Protein AF-A0A2I1HMK5-F1 (afdb_monomer_lite)

Radius of gyration: 25.75 Å; chains: 1; bounding box: 63×18×66 Å

Organism: NCBI:txid588596

Sequence (101 aa):
MIQIPDENTNMFIDIRTSLFAMYLFLTGDSSALSNWSYTNNPSIAILIVLFSLLIVVYLMNLLIGLLNIAIEEDNNRVSYLIQKAEILAEIELFYLLPHQR

pLDDT: mean 84.91, std 10.72, range [37.53, 96.19]

Structure (mmCIF, N/CA/C/O backbone):
data_AF-A0A2I1HMK5-F1
#
_entry.id   AF-A0A2I1HMK5-F1
#
loop_
_atom_site.group_PDB
_atom_site.id
_atom_site.type_symbol
_atom_site.label_atom_id
_atom_site.label_alt_id
_atom_site.label_comp_id
_atom_site.label_asym_id
_atom_site.label_entity_id
_atom_site.label_seq_id
_atom_site.pdbx_PDB_ins_code
_atom_site.Cartn_x
_atom_site.Cartn_y
_atom_site.Cartn_z
_atom_site.occupancy
_atom_site.B_iso_or_equiv
_atom_site.auth_seq_id
_atom_site.auth_comp_id
_atom_site.auth_asym_id
_atom_site.auth_atom_id
_atom_site.pdbx_PDB_model_num
ATOM 1 N N . MET A 1 1 ? 11.839 -8.326 -36.435 1.00 37.53 1 MET A N 1
ATOM 2 C CA . MET A 1 1 ? 10.939 -7.160 -36.543 1.00 37.53 1 MET A CA 1
ATOM 3 C C . MET A 1 1 ? 10.842 -6.565 -35.149 1.00 37.53 1 MET A C 1
ATOM 5 O O . MET A 1 1 ? 10.465 -7.296 -34.246 1.00 37.53 1 MET A O 1
ATOM 9 N N . ILE A 1 2 ? 11.308 -5.331 -34.937 1.00 50.31 2 ILE A N 1
ATOM 10 C CA . ILE A 1 2 ? 11.180 -4.659 -33.634 1.00 50.31 2 ILE A CA 1
ATOM 11 C C . ILE A 1 2 ? 9.720 -4.228 -33.532 1.00 50.31 2 ILE A C 1
ATOM 13 O O . ILE A 1 2 ? 9.265 -3.413 -34.331 1.00 50.31 2 ILE A O 1
ATOM 17 N N . GLN A 1 3 ? 8.972 -4.853 -32.630 1.00 54.34 3 GLN A N 1
ATOM 18 C CA . GLN A 1 3 ? 7.583 -4.496 -32.386 1.00 54.34 3 GLN A CA 1
ATOM 19 C C . GLN A 1 3 ? 7.586 -3.159 -31.642 1.00 54.34 3 GLN A C 1
ATOM 21 O O . GLN A 1 3 ? 8.207 -3.039 -30.586 1.00 54.34 3 GLN A O 1
ATOM 26 N N . ILE A 1 4 ? 6.964 -2.136 -32.227 1.00 60.09 4 ILE A N 1
ATOM 27 C CA . ILE A 1 4 ? 6.747 -0.866 -31.534 1.00 60.09 4 ILE A CA 1
ATOM 28 C C . ILE A 1 4 ? 5.819 -1.200 -30.360 1.00 60.09 4 ILE A C 1
ATOM 30 O O . ILE A 1 4 ? 4.797 -1.848 -30.600 1.00 60.09 4 ILE A O 1
ATOM 34 N N . PRO A 1 5 ? 6.189 -0.871 -29.111 1.00 58.34 5 PRO A N 1
ATOM 35 C CA . PRO A 1 5 ? 5.361 -1.215 -27.970 1.00 58.34 5 PRO A CA 1
ATOM 36 C C . PRO A 1 5 ? 4.000 -0.527 -28.121 1.00 58.34 5 PRO A C 1
ATOM 38 O O . PRO A 1 5 ? 3.922 0.695 -28.206 1.00 58.34 5 PRO A O 1
ATOM 41 N N . ASP A 1 6 ? 2.954 -1.343 -28.222 1.00 61.47 6 ASP A N 1
ATOM 42 C CA . ASP A 1 6 ? 1.552 -0.929 -28.167 1.00 61.47 6 ASP A CA 1
ATOM 43 C C . ASP A 1 6 ? 1.200 -0.526 -26.722 1.00 61.47 6 ASP A C 1
ATOM 45 O O . ASP A 1 6 ? 1.883 -0.942 -25.778 1.00 61.47 6 ASP A O 1
ATOM 49 N N . GLU A 1 7 ? 0.128 0.245 -26.533 1.00 57.31 7 GLU A N 1
ATOM 50 C CA . GLU A 1 7 ? -0.402 0.625 -25.212 1.00 57.31 7 GLU A CA 1
ATOM 51 C C . GLU A 1 7 ? -0.631 -0.605 -24.311 1.00 57.31 7 GLU A C 1
ATOM 53 O O . GLU A 1 7 ? -0.470 -0.527 -23.094 1.00 57.31 7 GLU A O 1
ATOM 58 N N . ASN A 1 8 ? -0.911 -1.770 -24.907 1.00 61.00 8 ASN A N 1
ATOM 59 C CA . ASN A 1 8 ? -1.095 -3.037 -24.197 1.00 61.00 8 ASN A CA 1
ATOM 60 C C . ASN A 1 8 ? 0.216 -3.766 -23.844 1.00 61.00 8 ASN A C 1
ATOM 62 O O . ASN A 1 8 ? 0.215 -4.657 -22.995 1.00 61.00 8 ASN A O 1
ATOM 66 N N . THR A 1 9 ? 1.337 -3.417 -24.480 1.00 68.25 9 THR A N 1
ATOM 67 C CA . THR A 1 9 ? 2.636 -4.086 -24.285 1.00 68.25 9 THR A CA 1
ATOM 68 C C . THR A 1 9 ? 3.528 -3.325 -23.307 1.00 68.25 9 THR A C 1
ATOM 70 O O . THR A 1 9 ? 4.328 -3.935 -22.602 1.00 68.25 9 THR A O 1
ATOM 73 N N . ASN A 1 10 ? 3.423 -1.997 -23.224 1.00 82.38 10 ASN A N 1
ATOM 74 C CA . ASN A 1 10 ? 4.231 -1.211 -22.294 1.00 82.38 10 ASN A CA 1
ATOM 75 C C . ASN A 1 10 ? 3.392 -0.180 -21.535 1.00 82.38 10 ASN A C 1
ATOM 77 O O . ASN A 1 10 ? 3.116 0.912 -22.028 1.00 82.38 10 ASN A O 1
ATOM 81 N N . MET A 1 11 ? 3.092 -0.493 -20.276 1.00 84.12 11 MET A N 1
ATOM 82 C CA . MET A 1 11 ? 2.332 0.391 -19.393 1.00 84.12 11 MET A CA 1
ATOM 83 C C . MET A 1 11 ? 3.097 1.661 -18.975 1.00 84.12 11 MET A C 1
ATOM 85 O O . MET A 1 11 ? 2.498 2.548 -18.379 1.00 84.12 11 MET A O 1
ATOM 89 N N . PHE A 1 12 ? 4.389 1.801 -19.293 1.00 87.44 12 PHE A N 1
ATOM 90 C CA . PHE A 1 12 ? 5.196 2.978 -18.938 1.00 87.44 12 PHE A CA 1
ATOM 91 C C . PHE A 1 12 ? 5.243 4.068 -20.022 1.00 87.44 12 PHE A C 1
ATOM 93 O O . PHE A 1 12 ? 6.018 5.014 -19.892 1.00 87.44 12 PHE A O 1
ATOM 100 N N . ILE A 1 13 ? 4.443 3.949 -21.089 1.00 86.19 13 ILE A N 1
ATOM 101 C CA . ILE A 1 13 ? 4.367 4.962 -22.158 1.00 86.19 13 ILE A CA 1
ATOM 102 C C . ILE A 1 13 ? 3.607 6.211 -21.692 1.00 86.19 13 ILE A C 1
ATOM 104 O O . ILE A 1 13 ? 4.036 7.324 -21.989 1.00 86.19 13 ILE A O 1
ATOM 108 N N . ASP A 1 14 ? 2.510 6.036 -20.951 1.00 87.50 14 ASP A N 1
ATOM 109 C CA . ASP A 1 14 ? 1.696 7.137 -20.436 1.00 87.50 14 ASP A CA 1
ATOM 110 C C . ASP A 1 14 ? 1.798 7.274 -18.908 1.00 87.50 14 ASP A C 1
ATOM 112 O O . ASP A 1 14 ? 2.017 6.312 -18.162 1.00 87.50 14 ASP A O 1
ATOM 116 N N . ILE A 1 15 ? 1.616 8.498 -18.409 1.00 88.31 15 ILE A N 1
ATOM 117 C CA . ILE A 1 15 ? 1.656 8.786 -16.971 1.00 88.31 15 ILE A CA 1
ATOM 118 C C . ILE A 1 15 ? 0.528 8.058 -16.220 1.00 88.31 15 ILE A C 1
ATOM 120 O O . ILE A 1 15 ? 0.732 7.572 -15.111 1.00 88.31 15 ILE A O 1
ATOM 124 N N . ARG A 1 16 ? -0.664 7.919 -16.816 1.00 89.62 16 ARG A N 1
ATOM 125 C CA . ARG A 1 16 ? -1.803 7.258 -16.166 1.00 89.62 16 ARG A CA 1
ATOM 126 C C . ARG A 1 16 ? -1.563 5.761 -16.044 1.00 89.62 16 ARG A C 1
ATOM 128 O O . ARG A 1 16 ? -1.784 5.183 -14.981 1.00 89.62 16 ARG A O 1
ATOM 135 N N . THR A 1 17 ? -1.109 5.142 -17.129 1.00 88.56 17 THR A N 1
ATOM 136 C CA . THR A 1 17 ? -0.827 3.706 -17.164 1.00 88.56 17 THR A CA 1
ATOM 137 C C . THR A 1 17 ? 0.394 3.362 -16.317 1.00 88.56 17 THR A C 1
ATOM 139 O O . THR A 1 17 ? 0.390 2.326 -15.662 1.00 88.56 17 THR A O 1
ATOM 142 N N . SER A 1 18 ? 1.397 4.245 -16.238 1.00 90.44 18 SER A N 1
ATOM 143 C CA . SER A 1 18 ? 2.582 4.017 -15.399 1.00 90.44 18 SER A CA 1
ATOM 144 C C . SER A 1 18 ? 2.264 4.106 -13.908 1.00 90.44 18 SER A C 1
ATOM 146 O O . SER A 1 18 ? 2.747 3.284 -13.130 1.00 90.44 18 SER A O 1
ATOM 148 N N . LEU A 1 19 ? 1.392 5.034 -13.497 1.00 91.38 19 LEU A N 1
ATOM 149 C CA . LEU A 1 19 ? 0.877 5.074 -12.126 1.00 91.38 19 LEU A CA 1
ATOM 150 C C . LEU A 1 19 ? 0.101 3.800 -11.780 1.00 91.38 19 LEU A C 1
ATOM 152 O O . LEU A 1 19 ? 0.284 3.242 -10.698 1.00 91.38 19 LEU A O 1
ATOM 156 N N . PHE A 1 20 ? -0.725 3.308 -12.705 1.00 90.56 20 PHE A N 1
ATOM 157 C CA . PHE A 1 20 ? -1.454 2.056 -12.513 1.00 90.56 20 PHE A CA 1
ATOM 158 C C . PHE A 1 20 ? -0.518 0.840 -12.444 1.00 90.56 20 PHE A C 1
ATOM 160 O O . PHE A 1 20 ? -0.669 0.006 -11.555 1.00 90.56 20 PHE A O 1
ATOM 167 N N . ALA A 1 21 ? 0.507 0.777 -13.297 1.00 90.69 21 ALA A N 1
ATOM 168 C CA . ALA A 1 21 ? 1.551 -0.243 -13.234 1.00 90.69 21 ALA A CA 1
ATOM 169 C C . ALA A 1 21 ? 2.280 -0.237 -11.883 1.00 90.69 21 ALA A C 1
ATOM 171 O O . ALA A 1 21 ? 2.548 -1.300 -11.322 1.00 90.69 21 ALA A O 1
ATOM 172 N N . MET A 1 22 ? 2.555 0.947 -11.323 1.00 90.44 22 MET A N 1
ATOM 173 C CA . MET A 1 22 ? 3.162 1.025 -9.998 1.00 90.44 22 MET A CA 1
ATOM 174 C C . MET A 1 22 ? 2.229 0.598 -8.875 1.00 90.44 22 MET A C 1
ATOM 176 O O . MET A 1 22 ? 2.683 -0.037 -7.926 1.00 90.44 22 MET A O 1
ATOM 180 N N . TYR A 1 23 ? 0.938 0.899 -8.983 1.00 89.88 23 TYR A N 1
ATOM 181 C CA . TYR A 1 23 ? -0.062 0.388 -8.053 1.00 89.88 23 TYR A CA 1
ATOM 182 C C . TYR A 1 23 ? -0.143 -1.146 -8.089 1.00 89.88 23 TYR A C 1
ATOM 184 O O . TYR A 1 23 ? -0.080 -1.780 -7.037 1.00 89.88 23 TYR A O 1
ATOM 192 N N . LEU A 1 24 ? -0.188 -1.748 -9.282 1.00 89.94 24 LEU A N 1
ATOM 193 C CA . LEU A 1 24 ? -0.144 -3.204 -9.440 1.00 89.94 24 LEU A CA 1
ATOM 194 C C . LEU A 1 24 ? 1.107 -3.791 -8.775 1.00 89.94 24 LEU A C 1
ATOM 196 O O . LEU A 1 24 ? 0.995 -4.703 -7.952 1.00 89.94 24 LEU A O 1
ATOM 200 N N . PHE A 1 25 ? 2.273 -3.185 -9.015 1.00 89.38 25 PHE A N 1
ATOM 201 C CA . PHE A 1 25 ? 3.521 -3.622 -8.395 1.00 89.38 25 PHE A CA 1
ATOM 202 C C . PHE A 1 25 ? 3.503 -3.524 -6.864 1.00 89.38 25 PHE A C 1
ATOM 204 O O . PHE A 1 25 ? 3.954 -4.447 -6.189 1.00 89.38 25 PHE A O 1
ATOM 211 N N . LEU A 1 26 ? 2.932 -2.452 -6.303 1.00 88.81 26 LEU A N 1
ATOM 212 C CA . LEU A 1 26 ? 2.740 -2.295 -4.855 1.00 88.81 26 LEU A CA 1
ATOM 213 C C . LEU A 1 26 ? 1.875 -3.410 -4.255 1.00 88.81 26 LEU A C 1
ATOM 215 O O . LEU A 1 26 ? 2.136 -3.851 -3.139 1.00 88.81 26 LEU A O 1
ATOM 219 N N . THR A 1 27 ? 0.866 -3.875 -4.994 1.00 88.56 27 THR A N 1
ATOM 220 C CA . THR A 1 27 ? -0.010 -4.986 -4.581 1.00 88.56 27 THR A CA 1
ATOM 221 C C . THR A 1 27 ? 0.581 -6.378 -4.842 1.00 88.56 27 THR A C 1
ATOM 223 O O . THR A 1 27 ? -0.036 -7.379 -4.484 1.00 88.56 27 THR A O 1
ATOM 226 N N . GLY A 1 28 ? 1.784 -6.454 -5.423 1.00 86.62 28 GLY A N 1
ATOM 227 C CA . GLY A 1 28 ? 2.501 -7.700 -5.706 1.00 86.62 28 GLY A CA 1
ATOM 228 C C . GLY A 1 28 ? 2.329 -8.240 -7.129 1.00 86.62 28 GLY A C 1
ATOM 229 O O . GLY A 1 28 ? 2.909 -9.275 -7.456 1.00 86.62 28 GLY A O 1
ATOM 230 N N . ASP A 1 29 ? 1.587 -7.550 -7.995 1.00 89.62 29 ASP A N 1
ATOM 231 C CA . ASP A 1 29 ? 1.460 -7.913 -9.405 1.00 89.62 29 ASP A CA 1
ATOM 232 C C . ASP A 1 29 ? 2.617 -7.310 -10.222 1.00 89.62 29 ASP A C 1
ATOM 234 O O . ASP A 1 29 ? 2.738 -6.100 -10.407 1.00 89.62 29 ASP A O 1
ATOM 238 N N . SER A 1 30 ? 3.493 -8.183 -10.721 1.00 87.19 30 SER A N 1
ATOM 239 C CA . S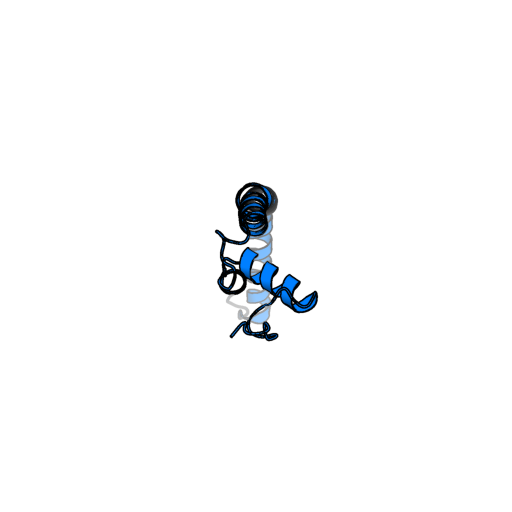ER A 1 30 ? 4.664 -7.818 -11.529 1.00 87.19 30 SER A CA 1
ATOM 240 C C . SER A 1 30 ? 4.431 -7.944 -13.040 1.00 87.19 30 SER A C 1
ATOM 242 O O . SER A 1 30 ? 5.371 -7.771 -13.820 1.00 87.19 30 SER A O 1
ATOM 244 N N . SER A 1 31 ? 3.195 -8.200 -13.483 1.00 87.00 31 SER A N 1
ATOM 245 C CA . SER A 1 31 ? 2.838 -8.356 -14.900 1.00 87.00 31 SER A CA 1
ATOM 246 C C . SER A 1 31 ? 3.252 -7.149 -15.747 1.00 87.00 31 SER A C 1
ATOM 248 O O . SER A 1 31 ? 3.808 -7.327 -16.831 1.00 87.00 31 SER A O 1
ATOM 250 N N . ALA A 1 32 ? 3.115 -5.932 -15.215 1.00 85.88 32 ALA A N 1
ATOM 251 C CA . ALA A 1 32 ? 3.532 -4.697 -15.882 1.00 85.88 32 ALA A CA 1
ATOM 252 C C . ALA A 1 32 ? 5.051 -4.611 -16.143 1.00 85.88 32 ALA A C 1
ATOM 254 O O . ALA A 1 32 ? 5.496 -3.904 -17.049 1.00 85.88 32 ALA A O 1
ATOM 255 N N . LEU A 1 33 ? 5.857 -5.337 -15.361 1.00 85.19 33 LEU A N 1
ATOM 256 C CA . LEU A 1 33 ? 7.317 -5.376 -15.473 1.00 85.19 33 LEU A CA 1
ATOM 257 C C . LEU A 1 33 ? 7.818 -6.563 -16.314 1.00 85.19 33 LEU A C 1
ATOM 259 O O . LEU A 1 33 ? 8.978 -6.564 -16.718 1.00 85.19 33 LEU A O 1
ATOM 263 N N . SER A 1 34 ? 6.960 -7.545 -16.611 1.00 82.38 34 SER A N 1
ATOM 264 C CA . SER A 1 34 ? 7.328 -8.792 -17.306 1.00 82.38 34 SER A CA 1
ATOM 265 C C . SER A 1 34 ? 7.875 -8.586 -18.724 1.00 82.38 34 SER A C 1
ATOM 267 O O . SER A 1 34 ? 8.700 -9.369 -19.194 1.00 82.38 34 SER A O 1
ATOM 269 N N . ASN A 1 35 ? 7.474 -7.497 -19.383 1.00 79.06 35 ASN A N 1
ATOM 270 C CA . ASN A 1 35 ? 7.916 -7.162 -20.737 1.00 79.06 35 ASN A CA 1
ATOM 271 C C . ASN A 1 35 ? 9.342 -6.583 -20.785 1.00 79.06 35 ASN A C 1
ATOM 273 O O . ASN A 1 35 ? 9.883 -6.361 -21.869 1.00 79.06 35 ASN A O 1
ATOM 277 N N . TRP A 1 36 ? 9.979 -6.354 -19.630 1.00 79.00 36 TRP A N 1
ATOM 278 C CA . TRP A 1 36 ? 11.309 -5.760 -19.545 1.00 79.00 36 TRP A CA 1
ATOM 279 C C . TRP A 1 36 ? 12.390 -6.809 -19.288 1.00 79.00 36 TRP A C 1
ATOM 281 O O . TRP A 1 36 ? 12.408 -7.489 -18.265 1.00 79.00 36 TRP A O 1
ATOM 291 N N . SER A 1 37 ? 13.365 -6.888 -20.196 1.00 81.00 37 SER A N 1
ATOM 292 C CA . SER A 1 37 ? 14.576 -7.682 -19.971 1.00 81.00 37 SER A CA 1
ATOM 293 C C . SER A 1 37 ? 15.513 -6.983 -18.977 1.00 81.00 37 SER A C 1
ATOM 295 O O . SER A 1 37 ? 16.051 -5.908 -19.269 1.00 81.00 37 SER A O 1
ATOM 297 N N . TYR A 1 38 ? 15.748 -7.623 -17.825 1.00 78.75 38 TYR A N 1
ATOM 298 C CA . TYR A 1 38 ? 16.627 -7.119 -16.761 1.00 78.75 38 TYR A CA 1
ATOM 299 C C . TYR A 1 38 ? 18.108 -7.080 -17.156 1.00 78.75 38 TYR A C 1
ATOM 301 O O . TYR A 1 38 ? 18.851 -6.231 -16.670 1.00 78.75 38 TYR A O 1
ATOM 309 N N . THR A 1 39 ? 18.547 -7.966 -18.056 1.00 78.50 39 THR A N 1
ATOM 310 C CA . THR A 1 39 ? 19.945 -8.023 -18.517 1.00 78.50 39 THR A CA 1
ATOM 311 C C . THR A 1 39 ? 20.280 -6.886 -19.474 1.00 78.50 39 THR A C 1
ATOM 313 O O . THR A 1 39 ? 21.413 -6.417 -19.503 1.00 78.50 39 THR A O 1
ATOM 316 N N . ASN A 1 40 ? 19.293 -6.433 -20.248 1.00 84.25 40 ASN A N 1
ATOM 317 C CA . ASN A 1 40 ? 19.485 -5.389 -21.252 1.00 84.25 40 ASN A CA 1
ATOM 318 C C . ASN A 1 40 ? 19.305 -3.982 -20.666 1.00 84.25 40 ASN A C 1
ATOM 320 O O . ASN A 1 40 ? 19.770 -3.015 -21.260 1.00 84.25 40 ASN A O 1
ATOM 324 N N . ASN A 1 41 ? 18.646 -3.862 -19.508 1.00 81.94 41 ASN A N 1
ATOM 325 C CA . ASN A 1 41 ? 18.340 -2.587 -18.861 1.00 81.94 41 ASN A CA 1
ATOM 326 C C . ASN A 1 41 ? 18.669 -2.647 -17.358 1.00 81.94 41 ASN A C 1
ATOM 328 O O . ASN A 1 41 ? 17.755 -2.714 -16.527 1.00 81.94 41 ASN A O 1
ATOM 332 N N . PRO A 1 42 ? 19.960 -2.596 -16.977 1.00 86.56 42 PRO A N 1
ATOM 333 C CA . PRO A 1 42 ? 20.372 -2.731 -15.578 1.00 86.56 42 PRO A CA 1
ATOM 334 C C . PRO A 1 42 ? 19.780 -1.635 -14.680 1.00 86.56 42 PRO A C 1
ATOM 336 O O . PRO A 1 42 ? 19.482 -1.886 -13.516 1.00 86.56 42 PRO A O 1
ATOM 339 N N . SER A 1 43 ? 19.533 -0.437 -15.218 1.00 89.06 43 SER A N 1
ATOM 340 C CA . SER A 1 43 ? 18.903 0.666 -14.485 1.00 89.06 43 SER A CA 1
ATOM 341 C C . SER A 1 43 ? 17.493 0.327 -13.990 1.00 89.06 43 SER A C 1
ATOM 343 O O . SER A 1 43 ? 17.149 0.675 -12.864 1.00 89.06 43 SER A O 1
ATOM 345 N N . ILE A 1 44 ? 16.694 -0.385 -14.795 1.00 86.56 44 ILE A N 1
ATOM 346 C CA . ILE A 1 44 ? 15.335 -0.804 -14.415 1.00 86.56 44 ILE A CA 1
ATOM 347 C C . ILE A 1 44 ? 15.412 -1.847 -13.301 1.00 86.56 44 ILE A C 1
ATOM 349 O O . ILE A 1 44 ? 14.686 -1.746 -12.317 1.00 86.56 44 ILE A O 1
ATOM 353 N N . ALA A 1 45 ? 16.338 -2.803 -13.410 1.00 88.44 45 ALA A N 1
ATOM 354 C CA . ALA A 1 45 ? 16.558 -3.800 -12.368 1.00 88.44 45 ALA A CA 1
ATOM 355 C C . ALA A 1 45 ? 16.942 -3.146 -11.028 1.00 88.44 45 ALA A C 1
ATOM 357 O O . ALA A 1 45 ? 16.369 -3.478 -9.993 1.00 88.44 45 ALA A O 1
ATOM 358 N N . ILE A 1 46 ? 17.850 -2.163 -11.050 1.00 91.62 46 ILE A N 1
ATOM 359 C CA . ILE A 1 46 ? 18.238 -1.404 -9.853 1.00 91.62 46 ILE A CA 1
ATOM 360 C C . ILE A 1 46 ? 17.036 -0.653 -9.267 1.00 91.62 46 ILE A C 1
ATOM 362 O O . ILE A 1 46 ? 16.817 -0.712 -8.058 1.00 91.62 46 ILE A O 1
ATOM 366 N N . LEU A 1 47 ? 16.236 0.020 -10.102 1.00 89.88 47 LEU A N 1
ATOM 367 C CA . LEU A 1 47 ? 15.059 0.763 -9.647 1.00 89.88 47 LEU A CA 1
ATOM 368 C C . LEU A 1 47 ? 14.020 -0.156 -8.991 1.00 89.88 47 LEU A C 1
ATOM 370 O O . LEU A 1 47 ? 13.500 0.18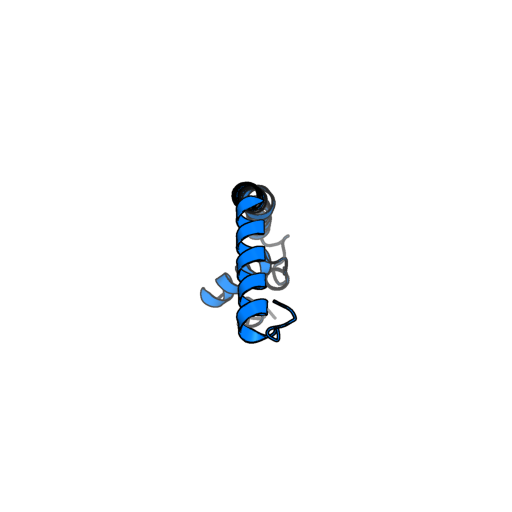4 -7.933 1.00 89.88 47 LEU A O 1
ATOM 374 N N . ILE A 1 48 ? 13.760 -1.329 -9.576 1.00 88.75 48 ILE A N 1
ATOM 375 C CA . ILE A 1 48 ? 12.843 -2.337 -9.023 1.00 88.75 48 ILE A CA 1
ATOM 376 C C . ILE A 1 48 ? 13.331 -2.810 -7.654 1.00 88.75 48 ILE A C 1
ATOM 378 O O . ILE A 1 48 ? 12.551 -2.840 -6.704 1.00 88.75 48 ILE A O 1
ATOM 382 N N . VAL A 1 49 ? 14.620 -3.142 -7.530 1.00 89.69 49 VAL A N 1
ATOM 383 C CA . VAL A 1 49 ? 15.205 -3.591 -6.259 1.00 89.69 49 VAL A CA 1
ATOM 384 C C . VAL A 1 49 ? 15.104 -2.492 -5.201 1.00 89.69 49 VAL A C 1
ATOM 386 O O . VAL A 1 49 ? 14.596 -2.746 -4.111 1.00 89.69 49 VAL A O 1
ATOM 389 N N . LEU A 1 50 ? 15.511 -1.262 -5.522 1.00 92.50 50 LEU A N 1
ATOM 390 C CA . LEU A 1 50 ? 15.433 -0.128 -4.596 1.00 92.50 50 LEU A CA 1
ATOM 391 C C . LEU A 1 50 ? 13.994 0.178 -4.173 1.00 92.50 50 LEU A C 1
ATOM 393 O O . LEU A 1 50 ? 13.732 0.365 -2.986 1.00 92.50 50 LEU A O 1
ATOM 397 N N . PHE A 1 51 ? 13.061 0.195 -5.126 1.00 89.88 51 PHE A N 1
ATOM 398 C CA . PHE A 1 51 ? 11.650 0.420 -4.840 1.00 89.88 51 PHE A CA 1
ATOM 399 C C . PHE A 1 51 ? 11.088 -0.691 -3.951 1.00 89.88 51 PHE A C 1
ATOM 401 O O . PHE A 1 51 ? 10.465 -0.398 -2.937 1.00 89.88 51 PHE A O 1
ATOM 408 N N . SER A 1 52 ? 11.360 -1.961 -4.269 1.00 88.00 52 SER A N 1
ATOM 409 C CA . SER A 1 52 ? 10.906 -3.091 -3.451 1.00 88.00 52 SER A CA 1
ATOM 410 C C . SER A 1 52 ? 11.437 -3.018 -2.018 1.00 88.00 52 SER A C 1
ATOM 412 O O . SER A 1 52 ? 10.678 -3.235 -1.077 1.00 88.00 52 SER A O 1
ATOM 414 N N . LEU A 1 53 ? 12.702 -2.623 -1.835 1.00 89.56 53 LEU A N 1
ATOM 415 C CA . LEU A 1 53 ? 13.298 -2.443 -0.515 1.00 89.56 53 LEU A CA 1
ATOM 416 C C . LEU A 1 53 ? 12.587 -1.322 0.249 1.00 89.56 53 LEU A C 1
ATOM 418 O O . LEU A 1 53 ? 12.224 -1.509 1.407 1.00 89.56 53 LEU A O 1
ATOM 422 N N . LEU A 1 54 ? 12.328 -0.186 -0.398 1.00 90.69 54 LEU A N 1
ATOM 423 C CA . LEU A 1 54 ? 11.620 0.935 0.216 1.00 90.69 54 LEU A CA 1
ATOM 424 C C . LEU A 1 54 ? 10.195 0.546 0.642 1.00 90.69 54 LEU A C 1
ATOM 426 O O . LEU A 1 54 ? 9.782 0.837 1.761 1.00 90.69 54 LEU A O 1
ATOM 430 N N . ILE A 1 55 ? 9.439 -0.145 -0.208 1.00 87.56 55 ILE A N 1
ATOM 431 C CA . ILE A 1 55 ? 8.061 -0.520 0.123 1.00 87.56 55 ILE A CA 1
ATOM 432 C C . ILE A 1 55 ? 8.023 -1.608 1.198 1.00 87.56 55 ILE A C 1
ATOM 434 O O . ILE A 1 55 ? 7.374 -1.427 2.227 1.00 87.56 55 ILE A O 1
ATOM 438 N N . VAL A 1 56 ? 8.724 -2.724 0.978 1.00 80.38 56 VAL A N 1
ATOM 439 C CA . VAL A 1 56 ? 8.647 -3.907 1.847 1.00 80.38 56 VAL A CA 1
ATOM 440 C C . VAL A 1 56 ? 9.307 -3.645 3.197 1.00 80.38 56 VAL A C 1
ATOM 442 O O . VAL A 1 56 ? 8.742 -3.986 4.230 1.00 80.38 56 VAL A O 1
ATOM 445 N N . VAL A 1 57 ? 10.495 -3.037 3.212 1.00 83.56 57 VAL A N 1
ATOM 446 C CA . VAL A 1 57 ? 11.266 -2.870 4.452 1.00 83.56 57 VAL A CA 1
ATOM 447 C C . VAL A 1 57 ? 10.870 -1.604 5.196 1.00 83.56 57 VAL A C 1
ATOM 449 O O . VAL A 1 57 ? 10.828 -1.619 6.423 1.00 83.56 57 VAL A O 1
ATOM 452 N N . TYR A 1 58 ? 10.595 -0.503 4.496 1.00 88.62 58 TYR A N 1
ATOM 453 C CA . TYR A 1 58 ? 10.330 0.768 5.164 1.00 88.62 58 TYR A CA 1
ATOM 454 C C . TYR A 1 58 ? 8.833 1.025 5.339 1.00 88.62 58 TYR A C 1
ATOM 456 O O . TYR A 1 58 ? 8.357 1.065 6.472 1.00 88.62 58 TYR A O 1
ATOM 464 N N . LEU A 1 59 ? 8.073 1.160 4.246 1.00 90.19 59 LEU A N 1
ATOM 465 C CA . LEU A 1 59 ? 6.674 1.589 4.347 1.00 90.19 59 LEU A CA 1
ATOM 466 C C . LEU A 1 59 ? 5.769 0.552 5.012 1.00 90.19 59 LEU A C 1
ATOM 468 O O . LEU A 1 59 ? 4.977 0.937 5.865 1.00 90.19 59 LEU A O 1
ATOM 472 N N . MET A 1 60 ? 5.882 -0.737 4.676 1.00 90.00 60 MET A N 1
ATOM 473 C CA . MET A 1 60 ? 5.024 -1.764 5.285 1.00 90.00 60 MET A CA 1
ATOM 474 C C . MET A 1 60 ? 5.293 -1.913 6.783 1.00 90.00 60 MET A C 1
ATOM 476 O O . MET A 1 60 ? 4.354 -1.947 7.573 1.00 90.00 60 MET A O 1
ATOM 480 N N . ASN A 1 61 ? 6.561 -1.912 7.196 1.00 90.56 61 ASN A N 1
ATOM 481 C CA . ASN A 1 61 ? 6.918 -1.985 8.614 1.00 90.56 61 ASN A CA 1
ATOM 482 C C . ASN A 1 61 ? 6.471 -0.738 9.387 1.00 90.56 61 ASN A C 1
ATOM 484 O O . ASN A 1 61 ? 5.964 -0.854 10.501 1.00 90.56 61 ASN A O 1
ATOM 488 N N . LEU A 1 62 ? 6.611 0.447 8.788 1.00 93.88 62 LEU A N 1
ATOM 489 C CA . LEU A 1 62 ? 6.125 1.691 9.378 1.00 93.88 62 LEU A CA 1
ATOM 490 C C . LEU A 1 62 ? 4.596 1.696 9.493 1.00 93.88 62 LEU A C 1
ATOM 492 O O . LEU A 1 62 ? 4.073 2.050 10.546 1.00 93.88 62 LEU A O 1
ATOM 496 N N . LEU A 1 63 ? 3.883 1.259 8.452 1.00 93.69 63 LEU A N 1
ATOM 497 C CA . LEU A 1 63 ? 2.424 1.174 8.456 1.00 93.69 63 LEU A CA 1
ATOM 498 C C . LEU A 1 63 ? 1.928 0.199 9.527 1.00 93.69 63 LEU A C 1
ATOM 500 O O . LEU A 1 63 ? 1.034 0.553 10.286 1.00 93.69 63 LEU A O 1
ATOM 504 N N . ILE A 1 64 ? 2.529 -0.991 9.626 1.00 94.75 64 ILE A N 1
ATOM 505 C CA . ILE A 1 64 ? 2.198 -1.978 10.664 1.00 94.75 64 ILE A CA 1
ATOM 506 C C . ILE A 1 64 ? 2.470 -1.402 12.060 1.00 94.75 64 ILE A C 1
ATOM 508 O O . ILE A 1 64 ? 1.640 -1.560 12.949 1.00 94.75 64 ILE A O 1
ATOM 512 N N . GLY A 1 65 ? 3.592 -0.702 12.257 1.00 95.75 65 GLY A N 1
ATOM 513 C CA . GLY A 1 65 ? 3.925 -0.071 13.536 1.00 95.75 65 GLY A CA 1
ATOM 514 C C . GLY A 1 65 ? 2.932 1.020 13.945 1.00 95.75 65 GLY A C 1
ATOM 515 O O . GLY A 1 65 ? 2.454 1.023 15.077 1.00 95.75 65 GLY A O 1
ATOM 516 N N . LEU A 1 66 ? 2.574 1.913 13.017 1.00 96.19 66 LEU A N 1
ATOM 517 C CA . LEU A 1 66 ? 1.562 2.946 13.255 1.00 96.19 66 LEU A CA 1
ATOM 518 C C . LEU A 1 66 ? 0.180 2.341 13.507 1.00 96.19 66 LEU A C 1
ATOM 520 O O . LEU A 1 66 ? -0.524 2.775 14.416 1.00 96.19 66 LEU A O 1
ATOM 524 N N . LEU A 1 67 ? -0.193 1.319 12.734 1.00 94.88 67 LEU A N 1
ATOM 525 C CA . LEU A 1 67 ? -1.458 0.618 12.907 1.00 94.88 67 LEU A CA 1
ATOM 526 C C . LEU A 1 67 ? -1.524 -0.070 14.273 1.00 94.88 67 LEU A C 1
ATOM 528 O O . LEU A 1 67 ? -2.554 0.001 14.932 1.00 94.88 67 LEU A O 1
ATOM 532 N N . ASN A 1 68 ? -0.430 -0.684 14.726 1.00 94.50 68 ASN A N 1
ATOM 533 C CA . ASN A 1 68 ? -0.362 -1.297 16.048 1.00 94.50 68 ASN A CA 1
ATOM 534 C C . ASN A 1 68 ? -0.609 -0.274 17.165 1.00 94.50 68 ASN A C 1
ATOM 536 O O . ASN A 1 68 ? -1.379 -0.555 18.075 1.00 94.50 68 ASN A O 1
ATOM 540 N N . ILE A 1 69 ? -0.008 0.917 17.069 1.00 93.00 69 ILE A N 1
ATOM 541 C CA . ILE A 1 69 ? -0.219 1.997 18.046 1.00 93.00 69 ILE A CA 1
ATOM 542 C C . ILE A 1 69 ? -1.687 2.441 18.053 1.00 93.00 69 ILE A C 1
ATOM 544 O O . ILE A 1 69 ? -2.288 2.548 19.118 1.00 93.00 69 ILE A O 1
ATOM 548 N N . ALA A 1 70 ? -2.281 2.650 16.874 1.00 90.62 70 ALA A N 1
ATOM 549 C CA . ALA A 1 70 ? -3.681 3.054 16.763 1.00 90.62 70 ALA A CA 1
ATOM 550 C C . ALA A 1 70 ? -4.647 1.988 17.315 1.00 90.62 70 ALA A C 1
ATOM 552 O O . ALA A 1 70 ? -5.622 2.324 17.982 1.00 90.62 70 ALA A O 1
ATOM 553 N N . ILE A 1 71 ? -4.367 0.702 17.075 1.00 88.44 71 ILE A N 1
ATOM 554 C CA . ILE A 1 71 ? -5.149 -0.410 17.634 1.00 88.44 71 ILE A CA 1
ATOM 555 C C . ILE A 1 71 ? -4.996 -0.474 19.156 1.00 88.44 71 ILE A C 1
ATOM 557 O O . ILE A 1 71 ? -5.971 -0.734 19.852 1.00 88.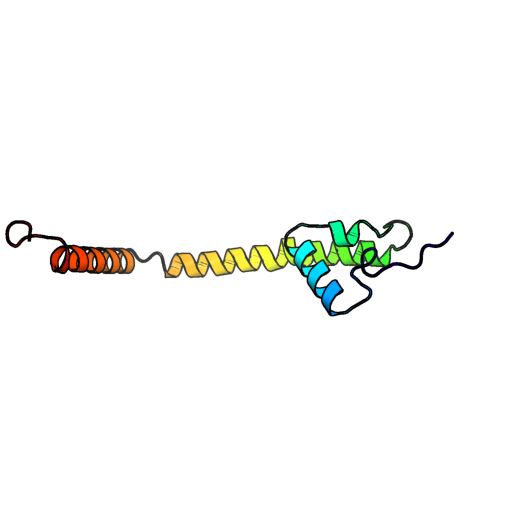44 71 ILE A O 1
ATOM 561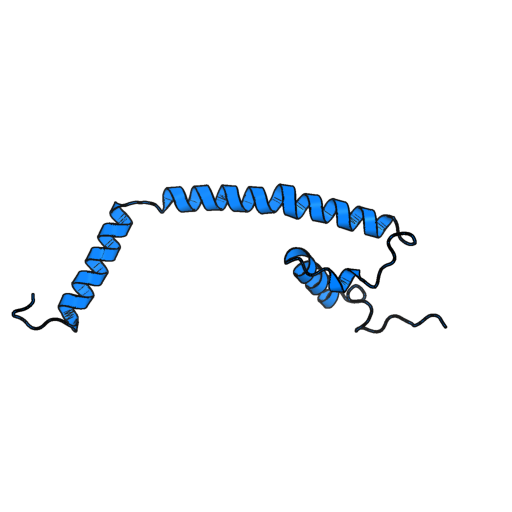 N N . GLU A 1 72 ? -3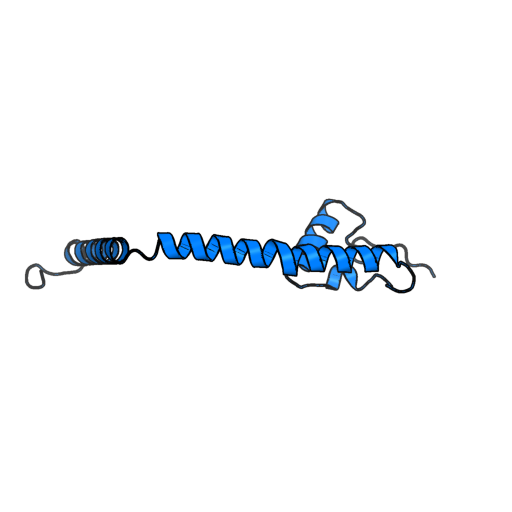.792 -0.267 19.685 1.00 87.56 72 GLU A N 1
ATOM 562 C CA . GLU A 1 72 ? -3.548 -0.293 21.129 1.00 87.56 72 GLU A CA 1
ATOM 563 C C . GLU A 1 72 ? -4.307 0.826 21.857 1.00 87.56 72 GLU A C 1
ATOM 565 O O . GLU A 1 72 ? -4.883 0.579 22.916 1.00 87.56 72 GLU A O 1
ATOM 570 N N . GLU A 1 73 ? -4.380 2.020 21.263 1.00 81.88 73 GLU A N 1
ATOM 571 C CA . GLU A 1 73 ? -5.169 3.144 21.781 1.00 81.88 73 GLU A CA 1
ATOM 572 C C . GLU A 1 73 ? -6.684 2.859 21.764 1.00 81.88 73 GLU A C 1
ATOM 574 O O . GLU A 1 73 ? -7.384 3.176 22.730 1.00 81.88 73 GLU A O 1
ATOM 579 N N . ASP A 1 74 ? -7.191 2.211 20.709 1.00 74.69 74 ASP A N 1
ATOM 580 C CA . ASP A 1 74 ? -8.618 1.885 20.560 1.00 74.69 74 ASP A CA 1
ATOM 581 C C . ASP A 1 74 ? -9.040 0.573 21.251 1.00 74.69 74 ASP A C 1
ATOM 583 O O . ASP A 1 74 ? -10.231 0.316 21.444 1.00 74.69 74 ASP A O 1
ATOM 587 N N . ASN A 1 75 ? -8.092 -0.249 21.722 1.00 72.50 75 ASN A N 1
ATOM 588 C CA . ASN A 1 75 ? -8.354 -1.458 22.515 1.00 72.50 75 ASN A CA 1
ATOM 589 C C . ASN A 1 75 ? -8.774 -1.120 23.960 1.00 72.50 75 ASN A C 1
ATOM 591 O O . ASN A 1 75 ? -8.256 -1.640 24.954 1.00 72.50 75 ASN A O 1
ATOM 595 N N . ASN A 1 76 ? -9.742 -0.219 24.091 1.00 79.50 76 ASN A N 1
ATOM 596 C CA . ASN A 1 76 ? -10.297 0.204 25.353 1.00 79.50 76 ASN A CA 1
ATOM 597 C C . ASN A 1 76 ? -11.538 -0.631 25.678 1.00 79.50 76 ASN A C 1
ATOM 599 O O . ASN A 1 76 ? -12.618 -0.469 25.105 1.00 79.50 76 ASN A O 1
ATOM 603 N N . ARG A 1 77 ? -11.403 -1.499 26.686 1.00 84.00 77 ARG A N 1
ATOM 604 C CA . ARG A 1 77 ? -12.505 -2.305 27.229 1.00 84.00 77 ARG A CA 1
ATOM 605 C C . ARG A 1 77 ? -13.728 -1.458 27.602 1.00 84.00 77 ARG A C 1
ATOM 607 O O . ARG A 1 77 ? -14.846 -1.960 27.529 1.00 84.00 77 ARG A O 1
ATOM 614 N N . VAL A 1 78 ? -13.534 -0.199 27.997 1.00 86.69 78 VAL A N 1
ATOM 615 C CA . VAL A 1 78 ? -14.631 0.730 28.298 1.00 86.69 78 VAL A CA 1
ATOM 616 C C . VAL A 1 78 ? -15.409 1.082 27.030 1.00 86.69 78 VAL A C 1
ATOM 618 O O . VAL A 1 78 ? -16.626 0.925 27.030 1.00 86.69 78 VAL A O 1
ATOM 621 N N . SER A 1 79 ? -14.731 1.459 25.941 1.00 85.88 79 SER A N 1
ATOM 622 C CA . SER A 1 79 ? -15.366 1.726 24.641 1.00 85.88 79 SER A CA 1
ATOM 623 C C . SER A 1 79 ? -16.141 0.509 24.132 1.00 85.88 79 SER A C 1
ATOM 625 O O . SER A 1 79 ? -17.276 0.647 23.685 1.00 85.88 79 SER A O 1
ATOM 627 N N . TYR A 1 80 ? -15.587 -0.698 24.296 1.00 89.25 80 TYR A N 1
ATOM 628 C CA . TYR A 1 80 ? -16.286 -1.945 23.966 1.00 89.25 80 TYR A CA 1
ATOM 629 C C . TYR A 1 80 ? -17.569 -2.147 24.790 1.00 89.25 80 TYR A C 1
ATOM 631 O O . TYR A 1 80 ? -18.609 -2.513 24.246 1.00 89.25 80 TYR A O 1
ATOM 639 N N . LEU A 1 81 ? -17.520 -1.915 26.106 1.00 93.44 81 LEU A N 1
ATOM 640 C CA . LEU A 1 81 ? -18.694 -2.063 26.973 1.00 93.44 81 LEU A CA 1
ATOM 641 C C . LEU A 1 81 ? -19.768 -1.008 26.686 1.00 93.44 81 LEU A C 1
ATOM 643 O O . LEU A 1 81 ? -20.949 -1.339 26.756 1.00 93.44 81 LEU A O 1
ATOM 647 N N . ILE A 1 82 ? -19.369 0.218 26.337 1.00 93.44 82 ILE A N 1
ATOM 648 C CA . ILE A 1 82 ? -20.286 1.284 25.918 1.00 93.44 82 ILE A CA 1
ATOM 649 C C . ILE A 1 82 ? -20.991 0.888 24.620 1.00 93.44 82 ILE A C 1
ATOM 651 O O . ILE A 1 82 ? -22.216 0.825 24.613 1.00 93.44 82 ILE A O 1
ATOM 655 N N . GLN A 1 83 ? -20.247 0.507 23.575 1.00 92.19 83 GLN A N 1
ATOM 656 C CA . GLN A 1 83 ? -20.838 0.042 22.312 1.00 92.19 83 GLN A CA 1
ATOM 657 C C . GLN A 1 83 ? -21.772 -1.156 22.533 1.00 92.19 83 GLN A C 1
ATOM 659 O O . GLN A 1 83 ? -22.861 -1.228 21.970 1.00 92.19 83 GLN A O 1
ATOM 664 N N . LYS A 1 84 ? -21.386 -2.093 23.409 1.00 94.38 84 LYS A N 1
ATOM 665 C CA . LYS A 1 84 ? -22.238 -3.232 23.767 1.00 94.38 84 LYS A CA 1
ATOM 666 C C . LYS A 1 84 ? -23.539 -2.791 24.447 1.00 94.38 84 LYS A C 1
ATOM 668 O O . LYS A 1 84 ? -24.579 -3.380 24.167 1.00 94.38 84 LYS A O 1
ATOM 673 N N . ALA A 1 85 ? -23.486 -1.806 25.343 1.00 95.12 85 ALA A N 1
ATOM 674 C CA . ALA A 1 85 ? -24.665 -1.276 26.025 1.00 95.12 85 ALA A CA 1
ATOM 675 C C . ALA A 1 85 ? -25.581 -0.499 25.069 1.00 95.12 85 ALA A C 1
ATOM 677 O O . ALA A 1 85 ? -26.794 -0.657 25.151 1.00 95.12 85 ALA A O 1
ATOM 678 N N . GLU A 1 86 ? -25.017 0.275 24.139 1.00 95.25 86 GLU A N 1
ATOM 679 C CA . GLU A 1 86 ? -25.772 0.968 23.086 1.00 95.25 86 GLU A CA 1
ATOM 680 C C . GLU A 1 86 ? -26.539 -0.024 22.208 1.00 95.25 86 GLU A C 1
ATOM 682 O O . GLU A 1 86 ? -27.750 0.112 22.042 1.00 95.25 86 GLU A O 1
ATOM 687 N N . ILE A 1 87 ? -25.863 -1.078 21.736 1.00 95.00 87 ILE A N 1
ATOM 688 C CA . ILE A 1 87 ? -26.502 -2.148 20.958 1.00 95.00 87 ILE A CA 1
ATOM 689 C C . ILE A 1 87 ? -27.596 -2.843 21.784 1.00 95.00 87 ILE A C 1
ATOM 691 O O . ILE A 1 87 ? -28.673 -3.126 21.262 1.00 95.00 87 ILE A O 1
ATOM 695 N N . LEU A 1 88 ? -27.359 -3.113 23.076 1.00 94.19 88 LEU A N 1
ATOM 696 C CA . LEU A 1 88 ? -28.373 -3.729 23.943 1.00 94.19 88 LEU A CA 1
ATOM 697 C C . LEU A 1 88 ? -29.610 -2.834 24.105 1.00 94.19 88 LEU A C 1
ATOM 699 O O . LEU A 1 88 ? -30.730 -3.322 23.990 1.00 94.19 88 LEU A O 1
ATOM 703 N N . ALA A 1 89 ? -29.410 -1.535 24.327 1.00 93.94 89 ALA A N 1
ATOM 704 C CA . ALA A 1 89 ? -30.492 -0.569 24.481 1.00 93.94 89 ALA A CA 1
ATOM 705 C C . ALA A 1 89 ? -31.319 -0.428 23.193 1.00 93.94 89 ALA A C 1
ATOM 707 O O . ALA A 1 89 ? -32.545 -0.328 23.249 1.00 93.94 89 ALA A O 1
ATOM 708 N N . GLU A 1 90 ? -30.671 -0.468 22.025 1.00 94.44 90 GLU A N 1
ATOM 709 C CA . GLU A 1 90 ? -31.359 -0.473 20.732 1.00 94.44 90 GLU A CA 1
ATOM 710 C C . GLU A 1 90 ? -32.219 -1.739 20.558 1.00 94.44 90 GLU A C 1
ATOM 712 O O . GLU A 1 90 ? -33.381 -1.660 20.145 1.00 94.44 90 GLU A O 1
ATOM 717 N N . ILE A 1 91 ? -31.696 -2.903 20.962 1.00 92.44 91 ILE A N 1
ATOM 718 C CA . ILE A 1 91 ? -32.448 -4.166 20.972 1.00 92.44 91 ILE A CA 1
ATOM 719 C C . ILE A 1 91 ? -33.650 -4.089 21.930 1.00 92.44 91 ILE A C 1
ATOM 721 O O . ILE A 1 91 ? -34.762 -4.464 21.553 1.00 92.44 91 ILE A O 1
ATOM 725 N N . GLU A 1 92 ? -33.470 -3.568 23.144 1.00 91.50 92 GLU A N 1
ATOM 726 C CA . GLU A 1 92 ? -34.541 -3.411 24.141 1.00 91.50 92 GLU A CA 1
ATOM 727 C C . GLU A 1 92 ? -35.654 -2.459 23.693 1.00 91.50 92 GLU A C 1
ATOM 729 O O . GLU A 1 92 ? -36.843 -2.697 23.956 1.00 91.50 92 GLU A O 1
ATOM 734 N N . LEU A 1 93 ? -35.287 -1.382 22.998 1.00 90.06 93 LEU A N 1
ATOM 735 C CA . LEU A 1 93 ? -36.238 -0.385 22.534 1.00 90.06 93 LEU A CA 1
ATOM 736 C C . LEU A 1 93 ? -37.103 -0.920 21.387 1.00 90.06 93 LEU A C 1
ATOM 738 O O . LEU A 1 93 ? -38.324 -0.746 21.426 1.00 90.06 93 LEU A O 1
ATOM 742 N N . PHE A 1 94 ? -36.490 -1.572 20.394 1.00 91.25 94 PHE A N 1
ATOM 743 C CA . PHE A 1 94 ? -37.156 -1.910 19.132 1.00 91.25 94 PHE A CA 1
ATOM 744 C C . PHE A 1 94 ? -37.595 -3.371 19.002 1.00 91.25 94 PHE A C 1
ATOM 746 O O . PHE A 1 94 ? -38.538 -3.645 18.259 1.00 91.25 94 PHE A O 1
ATOM 753 N N . TYR A 1 95 ? -36.949 -4.305 19.703 1.00 85.12 95 TYR A N 1
ATOM 754 C CA . TYR A 1 95 ? -37.109 -5.739 19.441 1.00 85.12 95 TYR A CA 1
ATOM 755 C C . TYR A 1 95 ? -37.617 -6.555 20.640 1.00 85.12 95 TYR A C 1
ATOM 757 O O . TYR A 1 95 ? -38.026 -7.700 20.444 1.00 85.12 95 TYR A O 1
ATOM 765 N N . LEU A 1 96 ? -37.655 -5.995 21.858 1.00 87.81 96 LEU A N 1
ATOM 766 C CA . LEU A 1 96 ? -38.142 -6.694 23.056 1.00 87.81 96 LEU A CA 1
ATOM 767 C C . LEU A 1 96 ? -39.541 -6.232 23.497 1.00 87.81 96 LEU A C 1
ATOM 769 O O . LEU A 1 96 ? -39.847 -5.040 23.580 1.00 87.81 96 LEU A O 1
ATOM 773 N N . LEU A 1 97 ? -40.397 -7.208 23.819 1.00 80.94 97 LEU A N 1
ATOM 774 C CA . LEU A 1 97 ? -41.717 -6.985 24.419 1.00 80.94 97 LEU A CA 1
ATOM 775 C C . LEU A 1 97 ? -41.578 -6.509 25.878 1.00 80.94 97 LEU A C 1
ATOM 777 O O . LEU A 1 97 ? -40.587 -6.839 26.526 1.00 80.94 97 LEU A O 1
ATOM 781 N N . PRO A 1 98 ? -42.578 -5.810 26.453 1.00 77.50 98 PRO A N 1
ATOM 782 C CA . PRO A 1 98 ? -42.477 -5.206 27.788 1.00 77.50 98 PRO A CA 1
ATOM 783 C C . PRO A 1 98 ? -42.105 -6.161 28.931 1.00 77.50 98 PRO A C 1
ATOM 785 O O . PRO A 1 98 ? -41.593 -5.710 29.944 1.00 77.50 98 PRO A O 1
ATOM 788 N N . HIS A 1 99 ? -42.367 -7.463 28.784 1.00 82.06 99 HIS A N 1
ATOM 789 C CA . HIS A 1 99 ? -42.022 -8.486 29.778 1.00 82.06 99 HIS A CA 1
ATOM 790 C C . HIS A 1 99 ? -40.620 -9.099 29.583 1.00 82.06 99 HIS A C 1
ATOM 792 O O . HIS A 1 99 ? -40.231 -9.967 30.360 1.00 82.06 99 HIS A O 1
ATOM 798 N N . GLN A 1 100 ? -39.916 -8.761 28.496 1.00 71.38 100 GL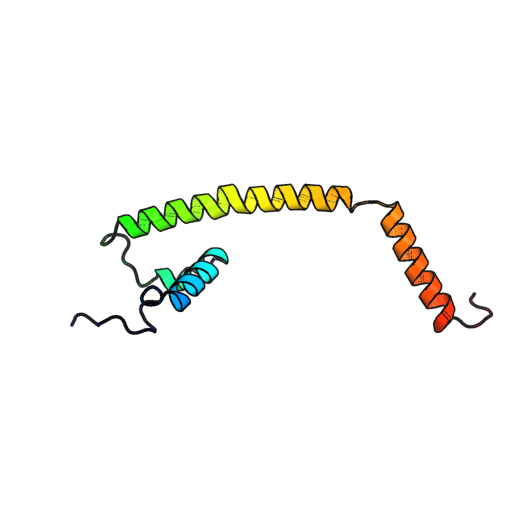N A N 1
ATOM 799 C CA . GLN A 1 100 ? -38.528 -9.170 28.235 1.00 71.38 100 GLN A CA 1
ATOM 800 C C . GLN A 1 100 ? -37.523 -8.033 28.468 1.00 71.38 100 GLN A C 1
ATOM 802 O O . GLN A 1 100 ? -36.337 -8.229 28.217 1.00 71.38 100 GLN A O 1
ATOM 807 N N . ARG A 1 101 ? -38.015 -6.868 28.899 1.00 65.88 101 ARG A N 1
ATOM 808 C CA . ARG A 1 101 ? -37.219 -5.723 29.340 1.00 65.88 101 ARG A CA 1
ATOM 809 C C . ARG A 1 101 ? -36.841 -5.872 30.808 1.00 65.88 101 ARG A C 1
ATOM 811 O O . ARG A 1 101 ? -37.691 -6.388 31.571 1.00 65.88 101 ARG A O 1
#

Foldseek 3Di:
DPDDQDCVLALPPDPVSVVVCVVCVLVPNCVNVVSDDCVVCVVVVVVSVVVCCCSVVPVVVVVVVVVVVVVVVVPDPVVVVVVVVVVVVVCCVPPDDPVRD

Secondary structure (DSSP, 8-state):
--PPPPTTT-TTSSHHHHHHHHHHHHTT--GGGTTS-TTT-HHHHHHHHHHHHIIIIIIHHHHHHHHHHHHHHH--HHHHHHHHHHHHHHHHHHT--TT--